Protein AF-A0A920LHQ5-F1 (afdb_monomer_lite)

Structure (mmCIF, N/CA/C/O backbone):
data_AF-A0A920LHQ5-F1
#
_entry.id   AF-A0A920LHQ5-F1
#
loop_
_atom_site.group_PDB
_atom_site.id
_atom_site.type_symbol
_atom_site.label_atom_id
_atom_site.label_alt_id
_atom_site.label_comp_id
_atom_site.label_asym_id
_atom_site.label_entity_id
_atom_site.label_seq_id
_atom_site.pdbx_PDB_ins_code
_atom_site.Cartn_x
_atom_site.Cartn_y
_atom_site.Cartn_z
_atom_site.occupancy
_atom_site.B_iso_or_equiv
_atom_site.auth_seq_id
_atom_site.auth_comp_id
_atom_site.auth_asym_id
_atom_site.auth_atom_id
_atom_site.pdbx_PDB_model_num
ATOM 1 N N . MET A 1 1 ? -12.518 52.171 -4.285 1.00 61.50 1 MET A N 1
ATOM 2 C CA . MET A 1 1 ? -12.723 50.857 -3.621 1.00 61.50 1 MET A CA 1
ATOM 3 C C . MET A 1 1 ? -12.940 49.693 -4.593 1.00 61.50 1 MET A C 1
ATOM 5 O O . MET A 1 1 ? -12.285 48.679 -4.401 1.00 61.50 1 MET A O 1
ATOM 9 N N . LYS A 1 2 ? -13.756 49.809 -5.659 1.00 69.88 2 LYS A N 1
ATOM 10 C CA . LYS A 1 2 ? -13.996 48.713 -6.635 1.00 69.88 2 LYS A CA 1
ATOM 11 C C . LYS A 1 2 ? -12.721 48.069 -7.218 1.00 69.88 2 LYS A C 1
ATOM 13 O O . LYS A 1 2 ? -12.616 46.850 -7.252 1.00 69.88 2 LYS A O 1
ATOM 18 N N . ASN A 1 3 ? -11.714 48.870 -7.577 1.00 74.88 3 ASN A N 1
ATOM 19 C CA . ASN A 1 3 ? -10.454 48.350 -8.134 1.00 74.88 3 ASN A CA 1
ATOM 20 C C . ASN A 1 3 ? -9.597 47.576 -7.120 1.00 74.88 3 ASN A C 1
ATOM 22 O O . ASN A 1 3 ? -8.802 46.733 -7.520 1.00 74.88 3 ASN A O 1
ATOM 26 N N . PHE A 1 4 ? -9.745 47.853 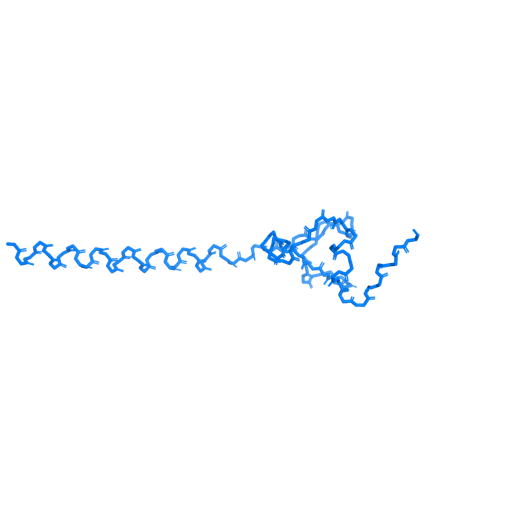-5.823 1.00 80.12 4 PHE A N 1
ATOM 27 C CA . PHE A 1 4 ? -9.027 47.128 -4.776 1.00 80.12 4 PHE A CA 1
ATOM 28 C C . PHE A 1 4 ? -9.656 45.750 -4.542 1.00 80.12 4 PHE A C 1
ATOM 30 O O . PHE A 1 4 ? -8.948 44.750 -4.519 1.00 80.12 4 PHE A O 1
ATOM 37 N N . LEU A 1 5 ? -10.992 45.693 -4.482 1.00 81.94 5 LEU A N 1
ATOM 38 C CA . LEU A 1 5 ? -11.747 44.442 -4.361 1.00 81.94 5 LEU A CA 1
ATOM 39 C C . LEU A 1 5 ? -11.482 43.489 -5.535 1.00 81.94 5 LEU A C 1
ATOM 41 O O . LEU A 1 5 ? -11.227 42.313 -5.303 1.00 81.94 5 LEU A O 1
ATOM 45 N N . ASN A 1 6 ? -11.441 43.991 -6.775 1.00 81.44 6 ASN A N 1
ATOM 46 C CA . ASN A 1 6 ? -11.130 43.153 -7.940 1.00 81.44 6 ASN A CA 1
ATOM 47 C C . ASN A 1 6 ? -9.704 42.582 -7.904 1.00 81.44 6 ASN A C 1
ATOM 49 O O . ASN A 1 6 ? -9.499 41.422 -8.255 1.00 81.44 6 ASN A O 1
ATOM 53 N N . LYS A 1 7 ? -8.717 43.367 -7.451 1.00 84.69 7 LYS A N 1
ATOM 54 C CA . LYS A 1 7 ? -7.336 42.881 -7.294 1.00 84.69 7 LYS A CA 1
ATOM 55 C C . LYS A 1 7 ? -7.221 41.839 -6.185 1.00 84.69 7 LYS A C 1
ATOM 57 O O . LYS A 1 7 ? -6.510 40.856 -6.358 1.00 84.69 7 LYS A O 1
ATOM 62 N N . LEU A 1 8 ? -7.940 42.034 -5.079 1.00 85.25 8 LEU A N 1
ATOM 63 C CA . LEU A 1 8 ? -7.980 41.074 -3.979 1.00 85.25 8 LEU A CA 1
ATOM 64 C C . LEU A 1 8 ? -8.605 39.745 -4.425 1.00 85.25 8 LEU A C 1
ATOM 66 O O . LEU A 1 8 ? -8.063 38.687 -4.131 1.00 85.25 8 LEU A O 1
ATOM 70 N N . PHE A 1 9 ? -9.697 39.797 -5.190 1.00 84.88 9 PHE A N 1
ATOM 71 C CA . PHE A 1 9 ? -10.353 38.599 -5.712 1.00 84.88 9 PHE A CA 1
ATOM 72 C C . PHE A 1 9 ? -9.442 37.822 -6.672 1.00 84.88 9 PHE A C 1
ATOM 74 O O . PHE A 1 9 ? -9.317 36.605 -6.563 1.00 84.88 9 PHE A O 1
ATOM 81 N N . LEU A 1 10 ? -8.737 38.532 -7.559 1.00 85.00 10 LEU A N 1
ATOM 82 C CA . LEU A 1 10 ? -7.758 37.925 -8.460 1.00 85.00 10 LEU A CA 1
ATOM 83 C C . LEU A 1 10 ? -6.595 37.279 -7.691 1.00 85.00 10 LEU A C 1
ATOM 85 O O . LEU A 1 10 ? -6.162 36.186 -8.043 1.00 85.00 10 LEU A O 1
ATOM 89 N N . PHE A 1 11 ? -6.122 37.924 -6.621 1.00 84.31 11 PHE A N 1
ATOM 90 C CA . PHE A 1 11 ? -5.068 37.381 -5.764 1.00 84.31 11 PHE A CA 1
ATOM 91 C C . PHE A 1 11 ? -5.505 36.095 -5.049 1.00 84.31 11 PHE A C 1
ATOM 93 O O . PHE A 1 11 ? -4.738 35.139 -5.007 1.00 84.31 11 PHE A O 1
ATOM 100 N N . ILE A 1 12 ? -6.744 36.049 -4.545 1.00 84.19 12 ILE A N 1
ATOM 101 C CA . ILE A 1 12 ? -7.310 34.855 -3.898 1.00 84.19 12 ILE A CA 1
ATOM 102 C C . ILE A 1 12 ? -7.448 33.701 -4.897 1.00 84.19 12 ILE A C 1
ATOM 104 O O . ILE A 1 12 ? -7.097 32.571 -4.578 1.00 84.19 12 ILE A O 1
ATOM 108 N N . ILE A 1 13 ? -7.929 33.967 -6.115 1.00 80.88 13 ILE A N 1
ATOM 109 C CA . ILE A 1 13 ? -8.029 32.929 -7.153 1.00 80.88 13 ILE A CA 1
ATOM 110 C C . ILE A 1 13 ? -6.636 32.411 -7.525 1.00 80.88 13 ILE A C 1
ATOM 112 O O . ILE A 1 13 ? -6.442 31.210 -7.699 1.00 80.88 13 ILE A O 1
ATOM 116 N N . LEU A 1 14 ? -5.648 33.297 -7.646 1.00 81.62 14 LEU A N 1
ATOM 117 C CA . LEU A 1 14 ? -4.297 32.891 -8.015 1.00 81.62 14 LEU A CA 1
ATOM 118 C C . LEU A 1 14 ? -3.634 32.051 -6.913 1.00 81.62 14 LEU A C 1
ATOM 120 O O . LEU A 1 14 ? -2.986 31.051 -7.215 1.00 81.62 14 LEU A O 1
ATOM 124 N N . SER A 1 15 ? -3.827 32.412 -5.641 1.00 75.31 15 SER A N 1
ATOM 125 C CA . SER A 1 15 ? -3.231 31.685 -4.519 1.00 75.31 15 SER A CA 1
ATOM 126 C C . SER A 1 15 ? -3.822 30.287 -4.337 1.00 75.31 15 SER A C 1
ATOM 128 O O . SER A 1 15 ? -3.068 29.343 -4.107 1.00 75.31 15 SER A O 1
ATOM 130 N N . THR A 1 16 ? -5.134 30.114 -4.514 1.00 75.94 16 THR A N 1
ATOM 131 C CA . THR A 1 16 ? -5.773 28.792 -4.396 1.00 75.94 16 THR A CA 1
ATOM 132 C C . THR A 1 16 ? -5.333 27.831 -5.499 1.00 75.94 16 THR A C 1
ATOM 134 O O . THR A 1 16 ? -5.100 26.655 -5.221 1.00 75.94 16 THR A O 1
ATOM 137 N N . ASN A 1 17 ? -5.139 28.322 -6.727 1.00 70.31 17 ASN A N 1
ATOM 138 C CA . ASN A 1 17 ? -4.628 27.509 -7.835 1.00 70.31 17 ASN A CA 1
ATOM 139 C C . ASN A 1 17 ? -3.176 27.059 -7.605 1.00 70.31 17 ASN A C 1
ATOM 141 O O . ASN A 1 17 ? -2.837 25.912 -7.887 1.00 70.31 17 ASN A O 1
ATOM 145 N N . ILE A 1 18 ? -2.325 27.925 -7.043 1.00 70.88 18 ILE A N 1
ATOM 146 C CA . ILE A 1 18 ? -0.936 27.570 -6.707 1.00 70.88 18 ILE A CA 1
ATOM 147 C C . ILE A 1 18 ? -0.899 26.505 -5.604 1.00 70.88 18 ILE A C 1
ATOM 149 O O . ILE A 1 18 ? -0.134 25.547 -5.701 1.00 70.88 18 ILE A O 1
ATOM 153 N N . SER A 1 19 ? -1.744 26.628 -4.576 1.00 62.53 19 SER A N 1
ATOM 154 C CA . SER A 1 19 ? -1.845 25.612 -3.522 1.00 62.53 19 SER A CA 1
ATOM 155 C C . SER A 1 19 ? -2.291 24.250 -4.063 1.00 62.53 19 SER A C 1
ATOM 157 O O . SER A 1 19 ? -1.734 23.234 -3.655 1.00 62.53 19 SER A O 1
ATOM 159 N N . PHE A 1 20 ? -3.237 24.228 -5.007 1.00 62.38 20 PHE A N 1
ATOM 160 C CA . PHE A 1 20 ? -3.721 23.000 -5.646 1.00 62.38 20 PHE A CA 1
ATOM 161 C C . PHE A 1 20 ? -2.666 22.330 -6.544 1.00 62.38 20 PHE A C 1
ATOM 163 O O . PHE A 1 20 ? -2.520 21.105 -6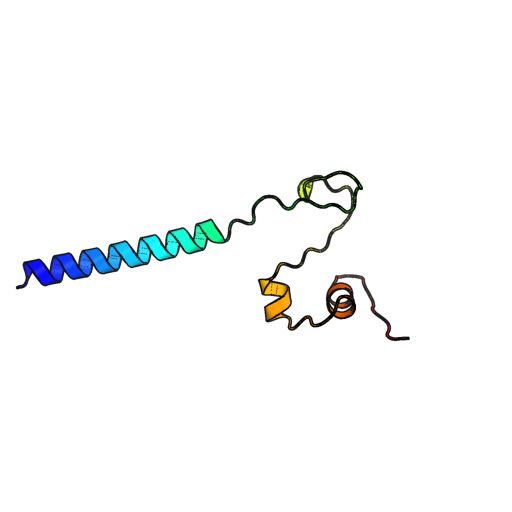.554 1.00 62.38 20 PHE A O 1
ATOM 170 N N . LEU A 1 21 ? -1.884 23.123 -7.281 1.00 60.50 21 LEU A N 1
ATOM 171 C CA . LEU A 1 21 ? -0.769 22.593 -8.067 1.00 60.50 21 LEU A CA 1
ATOM 172 C C . LEU A 1 21 ? 0.308 21.999 -7.153 1.00 60.50 21 LEU A C 1
ATOM 174 O O . LEU A 1 21 ? 0.735 20.870 -7.376 1.00 60.50 21 LEU A O 1
ATOM 178 N N . ASN A 1 22 ? 0.677 22.693 -6.073 1.00 60.41 22 ASN A N 1
ATOM 179 C CA . ASN A 1 22 ? 1.660 22.179 -5.117 1.00 60.41 22 ASN A CA 1
ATOM 180 C C . ASN A 1 22 ? 1.213 20.879 -4.437 1.00 60.41 22 ASN A C 1
ATOM 182 O O . ASN A 1 22 ? 2.049 20.004 -4.239 1.00 60.41 22 ASN A O 1
ATOM 186 N N . SER A 1 23 ? -0.074 20.710 -4.109 1.00 59.97 23 SER A N 1
ATOM 187 C CA . SER A 1 23 ? -0.562 19.434 -3.561 1.00 59.97 23 SER A CA 1
ATOM 188 C C . SER A 1 23 ? -0.518 18.298 -4.583 1.00 59.97 23 SER A C 1
ATOM 190 O O . SER A 1 23 ? -0.295 17.152 -4.211 1.00 59.97 23 SER A O 1
ATOM 192 N N . THR A 1 24 ? -0.706 18.609 -5.867 1.00 57.22 24 THR A N 1
ATOM 193 C CA . THR A 1 24 ? -0.670 17.613 -6.947 1.00 57.22 24 THR A CA 1
ATOM 194 C C . THR A 1 24 ? 0.761 17.140 -7.216 1.00 57.22 24 THR A C 1
ATOM 196 O O . THR A 1 24 ? 0.994 15.942 -7.308 1.00 57.22 24 THR A O 1
ATOM 199 N N . PHE A 1 25 ? 1.735 18.057 -7.251 1.00 57.19 25 PHE A N 1
ATOM 200 C CA . PHE A 1 25 ? 3.155 17.716 -7.418 1.00 57.19 25 PHE A CA 1
ATOM 201 C C . PHE A 1 25 ? 3.795 17.111 -6.160 1.00 57.19 25 PHE A C 1
ATOM 203 O O . PHE A 1 25 ? 4.738 16.336 -6.267 1.00 57.19 25 PHE A O 1
ATOM 210 N N . ALA A 1 26 ? 3.295 17.424 -4.961 1.00 56.31 26 ALA A N 1
ATOM 211 C CA . ALA A 1 26 ? 3.778 16.800 -3.726 1.00 56.31 26 ALA A CA 1
ATOM 212 C C . ALA A 1 26 ? 3.373 15.320 -3.589 1.00 56.31 26 ALA A C 1
ATOM 214 O O . ALA A 1 26 ? 3.995 14.603 -2.809 1.00 56.31 26 ALA A O 1
ATOM 215 N N . ASN A 1 27 ? 2.360 14.875 -4.342 1.00 54.59 27 ASN A N 1
ATOM 216 C CA . ASN A 1 27 ? 1.877 13.493 -4.361 1.00 54.59 27 ASN A CA 1
ATOM 217 C C . ASN A 1 27 ? 2.496 12.633 -5.474 1.00 54.59 27 ASN A C 1
ATOM 219 O O . ASN A 1 27 ? 2.153 11.456 -5.581 1.00 54.59 27 ASN A O 1
ATOM 223 N N . GLU A 1 28 ? 3.410 13.168 -6.291 1.00 59.81 28 GLU A N 1
ATOM 224 C CA . GLU A 1 28 ? 4.273 12.310 -7.104 1.00 59.81 28 GLU A CA 1
ATOM 225 C C . GLU A 1 28 ? 5.215 11.561 -6.159 1.00 59.81 28 GLU A C 1
ATOM 227 O O . GLU A 1 28 ? 6.160 12.123 -5.596 1.00 59.81 28 GLU A O 1
ATOM 232 N N . VAL A 1 29 ? 4.918 10.280 -5.942 1.00 63.19 29 VAL A N 1
ATOM 233 C CA . VAL A 1 29 ? 5.794 9.378 -5.203 1.00 63.19 29 VAL A CA 1
ATOM 234 C C . VAL A 1 29 ? 7.123 9.335 -5.954 1.00 63.19 29 VAL A C 1
ATOM 236 O O . VAL A 1 29 ? 7.206 8.822 -7.068 1.00 63.19 29 VAL A O 1
ATOM 239 N N . LYS A 1 30 ? 8.162 9.934 -5.360 1.00 67.62 30 LYS A N 1
ATOM 240 C CA . LYS A 1 30 ? 9.545 9.745 -5.811 1.00 67.62 30 LYS A CA 1
ATOM 241 C C . LYS A 1 30 ? 9.824 8.243 -5.869 1.00 67.62 30 LYS A C 1
ATOM 243 O O . LYS A 1 30 ? 9.449 7.547 -4.931 1.00 67.62 30 LYS A O 1
ATOM 248 N N . GLU A 1 31 ? 10.498 7.814 -6.935 1.00 81.00 31 GLU A N 1
ATOM 249 C CA . GLU A 1 31 ? 11.009 6.453 -7.174 1.00 81.00 31 GLU A CA 1
ATOM 250 C C . GLU A 1 31 ? 11.211 5.645 -5.879 1.00 81.00 31 GLU A C 1
ATOM 252 O O . GLU A 1 31 ? 11.950 6.061 -4.974 1.00 81.00 31 GLU A O 1
ATOM 257 N N . ILE A 1 32 ? 10.537 4.497 -5.775 1.00 85.38 32 ILE A N 1
ATOM 258 C CA . ILE A 1 32 ? 10.532 3.687 -4.559 1.00 85.38 32 ILE A CA 1
ATOM 259 C C . ILE A 1 32 ? 11.720 2.727 -4.581 1.00 85.38 32 ILE A C 1
ATOM 261 O O . ILE A 1 32 ? 11.727 1.693 -5.245 1.00 85.38 32 ILE A O 1
ATOM 265 N N . ILE A 1 33 ? 12.728 3.029 -3.764 1.00 86.94 33 ILE A N 1
ATOM 266 C CA . ILE A 1 33 ? 13.907 2.170 -3.620 1.00 86.94 33 ILE A CA 1
ATOM 267 C C . ILE A 1 33 ? 13.624 1.007 -2.659 1.00 86.94 33 ILE A C 1
ATOM 269 O O . ILE A 1 33 ? 13.489 1.181 -1.444 1.00 86.94 33 ILE A O 1
ATOM 273 N N . VAL A 1 34 ? 13.601 -0.209 -3.199 1.00 87.56 34 VAL A N 1
ATOM 274 C CA . VAL A 1 34 ? 13.417 -1.464 -2.468 1.00 87.56 34 VAL A CA 1
ATOM 275 C C . VAL A 1 34 ? 14.770 -2.013 -2.009 1.00 87.56 34 VAL A C 1
ATOM 277 O O . VAL A 1 34 ? 15.647 -2.311 -2.815 1.00 87.56 34 VAL A O 1
ATOM 280 N N . LYS A 1 35 ? 14.929 -2.228 -0.696 1.00 83.44 35 LYS A N 1
ATOM 281 C CA . LYS A 1 35 ? 16.164 -2.777 -0.087 1.00 83.44 35 LYS A CA 1
ATOM 282 C C . LYS A 1 35 ? 16.169 -4.300 0.088 1.00 83.44 35 LYS A C 1
ATOM 284 O O . LYS A 1 35 ? 17.138 -4.876 0.581 1.00 83.44 35 LYS A O 1
ATOM 289 N N . GLY A 1 36 ? 15.087 -4.974 -0.305 1.00 78.44 36 GLY A N 1
ATOM 290 C CA . GLY A 1 36 ? 14.916 -6.424 -0.146 1.00 78.44 36 GLY A CA 1
ATOM 291 C C . GLY A 1 36 ? 15.884 -7.273 -0.981 1.00 78.44 36 GLY A C 1
ATOM 292 O O . GLY A 1 36 ? 16.140 -8.423 -0.631 1.00 78.44 36 GLY A O 1
ATOM 293 N N . ALA A 1 37 ? 16.472 -6.707 -2.040 1.00 76.62 37 ALA A N 1
ATOM 294 C CA . ALA A 1 37 ? 17.384 -7.407 -2.946 1.00 76.62 37 ALA A CA 1
ATOM 295 C C . ALA A 1 37 ? 18.857 -7.407 -2.485 1.00 76.62 37 ALA A C 1
ATOM 297 O O . ALA A 1 37 ? 19.716 -7.900 -3.211 1.00 76.62 37 ALA A O 1
ATOM 298 N N . ARG A 1 38 ? 19.177 -6.858 -1.296 1.00 82.44 38 ARG A N 1
ATOM 299 C CA .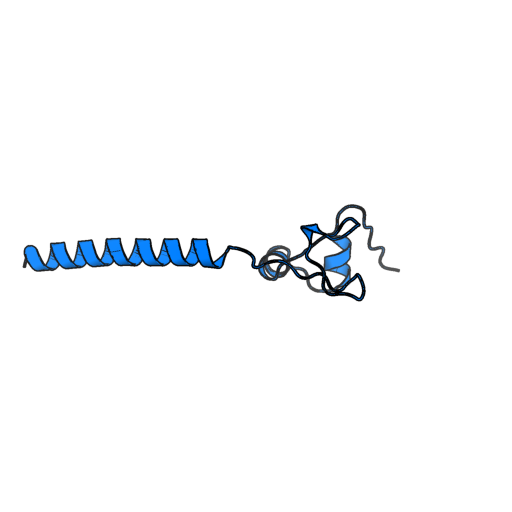 ARG A 1 38 ? 20.557 -6.562 -0.818 1.00 82.44 38 ARG A CA 1
ATOM 300 C C . ARG A 1 38 ? 21.326 -5.536 -1.660 1.00 82.44 38 ARG A C 1
ATOM 302 O O . ARG A 1 38 ? 22.461 -5.204 -1.332 1.00 82.44 38 ARG A O 1
ATOM 309 N N . ILE A 1 39 ? 20.696 -5.040 -2.709 1.00 86.31 39 ILE A N 1
ATOM 310 C CA . ILE A 1 39 ? 21.094 -3.904 -3.523 1.00 86.31 39 ILE A CA 1
ATOM 311 C C . ILE A 1 39 ? 19.900 -2.953 -3.557 1.00 86.31 39 ILE A C 1
ATOM 313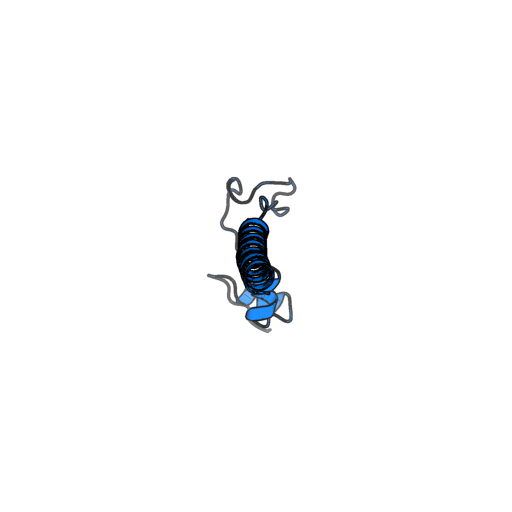 O O . ILE A 1 39 ? 18.754 -3.404 -3.504 1.00 86.31 39 ILE A O 1
ATOM 317 N N . ASP A 1 40 ? 20.170 -1.654 -3.609 1.00 88.75 40 ASP A N 1
ATOM 318 C CA . ASP A 1 40 ? 19.124 -0.661 -3.826 1.00 88.75 40 ASP A CA 1
ATOM 319 C C . ASP A 1 40 ? 18.593 -0.846 -5.254 1.00 88.75 40 ASP A C 1
ATOM 321 O O . ASP A 1 40 ? 19.361 -0.883 -6.217 1.00 88.75 40 ASP A O 1
ATOM 325 N N . THR A 1 41 ? 17.290 -1.069 -5.400 1.00 90.12 41 THR A N 1
ATOM 326 C CA . THR A 1 41 ? 16.650 -1.339 -6.696 1.00 90.12 41 THR A CA 1
ATOM 327 C C . THR A 1 41 ? 15.300 -0.644 -6.737 1.00 90.12 41 THR A C 1
ATOM 329 O O . THR A 1 41 ? 14.571 -0.694 -5.749 1.00 90.12 41 THR A O 1
ATOM 332 N N . SER A 1 42 ? 14.968 -0.000 -7.855 1.00 89.94 42 SER A N 1
ATOM 333 C CA . SER A 1 42 ? 13.619 0.537 -8.070 1.00 89.94 42 SER A CA 1
ATOM 334 C C . SER A 1 42 ? 12.586 -0.593 -8.062 1.00 89.94 42 SER A C 1
ATOM 336 O O . SER A 1 42 ? 12.852 -1.706 -8.521 1.00 89.94 42 SER A O 1
ATOM 338 N N . GLU A 1 43 ? 11.405 -0.285 -7.544 1.00 88.25 43 GLU A N 1
ATOM 339 C CA . GLU A 1 43 ? 10.200 -1.102 -7.584 1.00 88.25 43 GLU A CA 1
ATOM 340 C C . GLU A 1 43 ? 9.930 -1.718 -8.965 1.00 88.25 43 GLU A C 1
ATOM 342 O O . GLU A 1 43 ? 9.618 -2.907 -9.043 1.00 88.25 43 GLU A O 1
ATOM 347 N N . ASP A 1 44 ? 10.160 -0.966 -10.046 1.00 88.25 44 ASP A N 1
ATOM 348 C CA . ASP A 1 44 ? 9.918 -1.402 -11.428 1.00 88.25 44 ASP A CA 1
ATOM 349 C C . ASP A 1 44 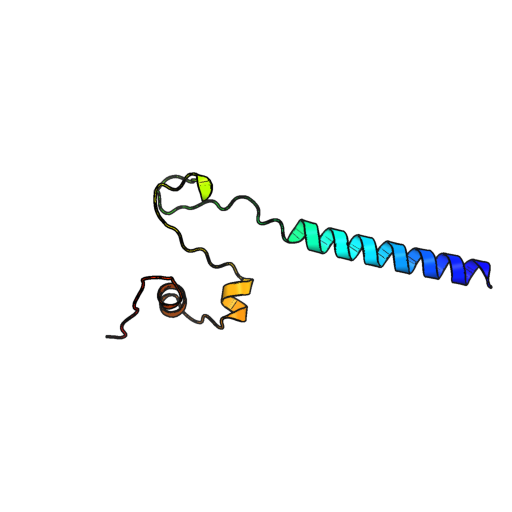? 10.898 -2.493 -11.887 1.00 88.25 44 ASP A C 1
ATOM 351 O O . ASP A 1 44 ? 10.603 -3.282 -12.785 1.00 88.25 44 ASP A O 1
ATOM 355 N N . ASN A 1 45 ? 12.075 -2.553 -11.260 1.00 88.81 45 ASN A N 1
ATOM 356 C CA . ASN A 1 45 ? 13.139 -3.503 -11.578 1.00 88.81 45 ASN A CA 1
ATOM 357 C C . ASN A 1 45 ? 13.214 -4.667 -10.579 1.00 88.81 45 ASN A C 1
ATOM 359 O O . ASN A 1 45 ? 14.144 -5.479 -10.633 1.00 88.81 45 ASN A O 1
ATOM 363 N N . PHE A 1 46 ? 12.263 -4.770 -9.647 1.00 88.62 46 PHE A N 1
ATOM 364 C CA . PHE A 1 46 ? 12.259 -5.842 -8.664 1.00 88.62 46 PHE A CA 1
ATOM 365 C C . PHE A 1 46 ? 11.724 -7.142 -9.287 1.00 88.62 46 PHE A C 1
ATOM 367 O O . PHE A 1 46 ? 10.579 -7.229 -9.718 1.00 88.62 46 PHE A O 1
ATOM 374 N N . GLY A 1 47 ? 12.547 -8.195 -9.323 1.00 88.38 47 GLY A N 1
ATOM 375 C CA . GLY A 1 47 ? 12.223 -9.476 -9.978 1.00 88.38 47 GLY A CA 1
ATOM 376 C C . GLY A 1 47 ? 11.186 -10.351 -9.257 1.00 88.38 47 GLY A C 1
ATOM 377 O O . GLY A 1 47 ? 11.216 -11.574 -9.383 1.00 88.38 47 GLY A O 1
ATOM 378 N N . SER A 1 48 ? 10.325 -9.776 -8.421 1.00 87.19 48 SER A N 1
ATOM 379 C CA . SER A 1 48 ? 9.320 -10.482 -7.620 1.00 87.19 48 SER A CA 1
ATOM 380 C C . SER A 1 48 ? 8.161 -9.550 -7.270 1.00 87.19 48 SER A C 1
ATOM 382 O O . SER A 1 48 ? 8.284 -8.334 -7.354 1.00 87.19 48 SER A O 1
ATOM 384 N N . SER A 1 49 ? 7.030 -10.109 -6.843 1.00 89.19 49 SER A N 1
ATOM 385 C CA . SER A 1 49 ? 5.908 -9.296 -6.369 1.00 89.19 49 SER A CA 1
ATOM 386 C C . SER A 1 49 ? 6.261 -8.581 -5.065 1.00 89.19 49 SER A C 1
ATOM 388 O O . SER A 1 49 ? 6.765 -9.199 -4.126 1.00 89.19 49 SER A O 1
ATOM 390 N N . ILE A 1 50 ? 5.940 -7.292 -4.998 1.00 90.25 50 ILE A N 1
ATOM 391 C CA . ILE A 1 50 ? 6.100 -6.446 -3.814 1.00 90.25 50 ILE A CA 1
ATOM 392 C C . ILE A 1 50 ? 4.762 -5.818 -3.444 1.00 90.25 50 ILE A C 1
ATOM 394 O O . ILE A 1 50 ? 3.953 -5.482 -4.306 1.00 90.25 50 ILE A O 1
ATOM 398 N N . PHE A 1 51 ? 4.535 -5.675 -2.143 1.00 91.69 51 PHE A N 1
ATOM 399 C CA . PHE A 1 51 ? 3.414 -4.931 -1.590 1.00 91.69 51 PHE A CA 1
ATOM 400 C C . PHE A 1 51 ? 3.983 -3.777 -0.773 1.00 91.69 51 P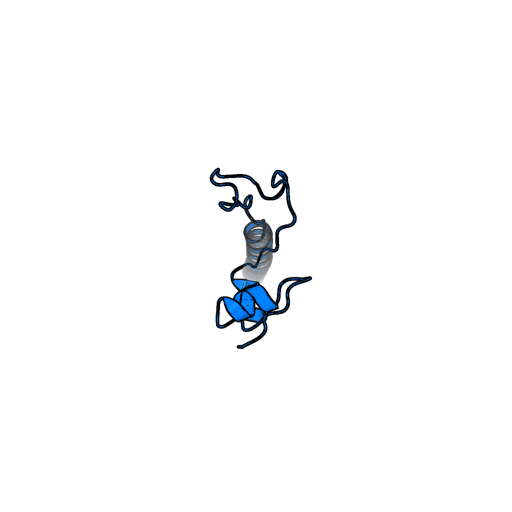HE A C 1
ATOM 402 O O . PHE A 1 51 ? 4.788 -3.997 0.134 1.00 91.69 51 PHE A O 1
ATOM 409 N N . ILE A 1 52 ? 3.612 -2.555 -1.142 1.00 90.69 52 ILE A N 1
ATOM 410 C CA . ILE A 1 52 ? 4.126 -1.323 -0.549 1.00 90.69 52 ILE A CA 1
ATOM 411 C C . ILE A 1 52 ? 2.974 -0.654 0.193 1.00 90.69 52 ILE A C 1
ATOM 413 O O . ILE A 1 52 ? 1.858 -0.609 -0.317 1.00 90.69 52 ILE A O 1
ATOM 417 N N . LEU A 1 53 ? 3.263 -0.168 1.398 1.00 91.00 53 LEU A N 1
ATOM 418 C CA . LEU A 1 53 ? 2.360 0.658 2.187 1.00 91.00 53 LEU A CA 1
ATOM 419 C C . LEU A 1 53 ? 3.045 1.986 2.463 1.00 91.00 53 LEU A C 1
ATOM 421 O O . LEU A 1 53 ? 4.133 2.007 3.050 1.00 91.00 53 LEU A O 1
ATOM 425 N N . ASP A 1 54 ? 2.406 3.080 2.069 1.00 90.19 54 ASP A N 1
ATOM 426 C CA . ASP A 1 54 ? 2.868 4.408 2.450 1.00 90.19 54 ASP A CA 1
ATOM 427 C C . ASP A 1 54 ? 2.387 4.807 3.864 1.00 90.19 54 ASP A C 1
ATOM 429 O O . ASP A 1 54 ? 1.636 4.098 4.546 1.00 90.19 54 ASP A O 1
ATOM 433 N N . SER A 1 55 ? 2.868 5.952 4.352 1.00 89.75 55 SER A N 1
ATOM 434 C CA . SER A 1 55 ? 2.536 6.438 5.695 1.00 89.75 55 SER A CA 1
ATOM 435 C C . SER A 1 55 ? 1.067 6.849 5.847 1.00 89.75 55 SER A C 1
ATOM 437 O O . SER A 1 55 ? 0.511 6.741 6.945 1.00 89.75 55 SER A O 1
ATOM 439 N N . GLU A 1 56 ? 0.423 7.302 4.773 1.00 91.00 56 GLU A N 1
ATOM 440 C CA . GLU A 1 56 ? -0.988 7.657 4.769 1.00 91.00 56 GLU A CA 1
ATOM 441 C C . GLU A 1 56 ? -1.862 6.402 4.786 1.00 91.00 56 GLU A C 1
ATOM 443 O O . GLU A 1 56 ? -2.799 6.330 5.580 1.00 91.00 56 GLU A O 1
ATOM 448 N N . GLU A 1 57 ? -1.514 5.375 4.019 1.00 91.81 57 GLU A N 1
ATOM 449 C CA . GLU A 1 57 ? -2.173 4.077 4.024 1.00 91.81 57 GLU A CA 1
ATOM 450 C C . GLU A 1 57 ? -2.063 3.391 5.383 1.00 91.81 57 GLU A C 1
ATOM 452 O O . GLU A 1 57 ? -3.072 2.908 5.899 1.00 91.81 57 GLU A O 1
ATOM 457 N N . ILE A 1 58 ? -0.882 3.400 6.012 1.00 94.31 58 ILE A N 1
ATOM 458 C CA . ILE A 1 58 ? -0.691 2.887 7.380 1.00 94.31 58 ILE A CA 1
ATOM 459 C C . ILE A 1 58 ? -1.652 3.590 8.348 1.00 94.31 58 ILE A C 1
ATOM 461 O O . ILE A 1 58 ? -2.322 2.937 9.155 1.00 94.31 58 ILE A O 1
ATOM 465 N N . ARG A 1 59 ? -1.761 4.920 8.242 1.00 94.44 59 ARG A N 1
ATOM 466 C CA . ARG A 1 59 ? -2.621 5.742 9.102 1.00 94.44 59 ARG A CA 1
ATOM 467 C C . ARG A 1 59 ? -4.109 5.493 8.845 1.00 94.44 59 ARG A C 1
ATOM 469 O O . ARG A 1 59 ? -4.855 5.283 9.797 1.00 94.44 59 ARG A O 1
ATOM 476 N N . LEU A 1 60 ? -4.545 5.525 7.586 1.00 94.50 60 LEU A N 1
ATOM 477 C CA . LEU A 1 60 ? -5.950 5.391 7.188 1.00 94.50 60 LEU A CA 1
ATOM 478 C C . LEU A 1 60 ? -6.488 3.981 7.434 1.00 94.50 60 LEU A C 1
ATOM 480 O O . LEU A 1 60 ? -7.645 3.827 7.818 1.00 94.50 60 LEU A O 1
ATOM 484 N N . ARG A 1 61 ? -5.647 2.957 7.256 1.00 92.75 61 ARG A N 1
ATOM 485 C CA . ARG A 1 61 ? -6.006 1.557 7.519 1.00 92.75 61 ARG A CA 1
ATOM 486 C C . ARG A 1 61 ? -5.907 1.191 9.003 1.00 92.75 61 ARG A C 1
ATOM 488 O O . ARG A 1 61 ? -6.299 0.091 9.376 1.00 92.75 61 ARG A O 1
ATOM 495 N N . GLY A 1 62 ? -5.401 2.092 9.850 1.00 94.69 62 GLY A N 1
ATOM 496 C CA . GLY A 1 62 ? -5.257 1.852 11.283 1.00 94.69 62 GLY A CA 1
ATOM 497 C C . GLY A 1 62 ? -4.285 0.714 11.597 1.00 94.69 62 GLY A C 1
ATOM 498 O O . GLY A 1 62 ? -4.536 -0.057 12.518 1.00 94.69 62 GLY A O 1
ATOM 499 N N . ILE A 1 63 ? -3.200 0.591 10.829 1.00 95.38 63 ILE A N 1
ATOM 500 C CA . ILE A 1 63 ? -2.160 -0.423 11.037 1.00 95.38 63 ILE A CA 1
ATOM 501 C C . ILE A 1 63 ? -1.367 -0.058 12.295 1.00 95.38 63 ILE A C 1
ATOM 503 O O . ILE A 1 63 ? -0.803 1.032 12.388 1.00 95.38 63 ILE A O 1
ATOM 507 N N . ARG A 1 64 ? -1.330 -0.959 13.284 1.00 94.12 64 ARG A N 1
ATOM 508 C CA . ARG A 1 64 ? -0.732 -0.686 14.608 1.00 94.12 64 ARG A CA 1
ATOM 509 C C . ARG A 1 64 ? 0.545 -1.469 14.859 1.00 94.12 64 ARG A C 1
ATOM 511 O O . ARG A 1 64 ? 1.280 -1.158 15.794 1.00 94.12 64 ARG A O 1
ATOM 518 N N . SER A 1 65 ? 0.802 -2.486 14.050 1.00 93.94 65 SER A N 1
ATOM 519 C CA . SER A 1 65 ? 1.926 -3.392 14.209 1.00 93.94 65 SER A CA 1
ATOM 520 C C . SER A 1 65 ? 2.418 -3.914 12.860 1.00 93.94 65 SER A C 1
ATOM 522 O O . SER A 1 65 ? 1.731 -3.832 11.841 1.00 93.94 65 SER A O 1
ATOM 524 N N . ALA A 1 66 ? 3.619 -4.495 12.855 1.00 90.69 66 ALA A N 1
ATOM 525 C CA . ALA A 1 66 ? 4.155 -5.144 11.662 1.00 90.69 66 ALA A CA 1
ATOM 526 C C . ALA A 1 66 ? 3.297 -6.341 11.218 1.00 90.69 66 ALA A C 1
ATOM 528 O O . ALA A 1 66 ? 3.187 -6.594 10.021 1.00 90.69 66 ALA A O 1
ATOM 529 N N . ILE A 1 67 ? 2.665 -7.059 12.157 1.00 91.69 67 ILE A N 1
ATOM 530 C CA . ILE A 1 67 ? 1.798 -8.188 11.808 1.00 91.69 67 ILE A CA 1
ATOM 531 C C . ILE A 1 67 ? 0.516 -7.714 11.116 1.00 91.69 67 ILE A C 1
ATOM 533 O O . ILE A 1 67 ? 0.101 -8.350 10.154 1.00 91.69 67 ILE A O 1
ATOM 537 N N . ASP A 1 68 ? -0.038 -6.563 11.516 1.00 92.00 68 ASP A N 1
ATOM 538 C CA . ASP A 1 68 ? -1.181 -5.932 10.837 1.00 92.00 68 ASP A CA 1
ATOM 539 C C . ASP A 1 68 ? -0.818 -5.510 9.406 1.00 92.00 68 ASP A C 1
ATOM 541 O O . ASP A 1 68 ? -1.589 -5.686 8.465 1.00 92.00 68 ASP A O 1
ATOM 545 N N . ALA A 1 69 ? 0.391 -4.970 9.223 1.00 92.38 69 ALA A N 1
ATOM 546 C CA . ALA A 1 69 ? 0.890 -4.594 7.903 1.00 92.38 69 ALA A CA 1
ATOM 547 C C . ALA A 1 69 ? 0.999 -5.817 6.983 1.00 92.38 69 ALA A C 1
ATOM 549 O O . ALA A 1 69 ? 0.471 -5.823 5.870 1.00 92.38 69 ALA A O 1
ATOM 550 N N . ILE A 1 70 ? 1.626 -6.884 7.480 1.00 91.75 70 ILE A N 1
ATOM 551 C CA . ILE A 1 70 ? 1.809 -8.140 6.749 1.00 91.75 70 ILE A CA 1
ATOM 552 C C . ILE A 1 70 ? 0.457 -8.802 6.446 1.00 91.75 70 ILE A C 1
ATOM 554 O O . ILE A 1 70 ? 0.243 -9.273 5.334 1.00 91.75 70 ILE A O 1
ATOM 558 N N . SER A 1 71 ? -0.475 -8.809 7.399 1.00 90.81 71 SER A N 1
ATOM 559 C CA . SER A 1 71 ? -1.800 -9.416 7.233 1.00 90.81 71 SER A CA 1
ATOM 560 C C . SER A 1 71 ? -2.694 -8.665 6.247 1.00 90.81 71 SER A C 1
ATOM 562 O O . SER A 1 71 ? -3.567 -9.274 5.633 1.00 90.81 71 SER A O 1
ATOM 564 N N . SER A 1 72 ? -2.450 -7.368 6.041 1.00 91.31 72 SER A N 1
ATOM 565 C CA . SER A 1 72 ? -3.125 -6.573 5.009 1.00 91.31 72 SER A CA 1
ATOM 566 C C . SER A 1 72 ? -2.635 -6.861 3.582 1.00 91.31 72 SER A C 1
ATOM 568 O O . SER A 1 72 ? -3.256 -6.411 2.617 1.00 91.31 72 SER A O 1
ATOM 570 N N . SER A 1 73 ? -1.529 -7.600 3.439 1.00 92.62 73 SER A N 1
ATOM 571 C CA . SER A 1 73 ? -0.928 -7.910 2.141 1.00 92.62 73 SER A CA 1
ATOM 572 C C . SER A 1 73 ? -1.713 -9.014 1.416 1.00 92.62 73 SER A C 1
ATOM 574 O O . SER A 1 73 ? -2.044 -10.038 2.024 1.00 92.62 73 SER A O 1
ATOM 576 N N . PRO A 1 74 ? -1.977 -8.877 0.103 1.00 91.69 74 PRO A N 1
ATOM 577 C CA . PRO A 1 74 ? -2.630 -9.922 -0.680 1.00 91.69 74 PRO A CA 1
ATOM 578 C C . PRO A 1 74 ? -1.881 -11.258 -0.609 1.00 91.69 74 PRO A C 1
ATOM 580 O O . PRO A 1 74 ? -0.660 -11.308 -0.732 1.00 91.69 74 PRO A O 1
ATOM 583 N N . GLY A 1 75 ? -2.620 -12.358 -0.443 1.00 90.06 75 GLY A N 1
ATOM 584 C CA . GLY A 1 75 ? -2.045 -13.708 -0.415 1.00 90.06 75 GLY A CA 1
ATOM 585 C C . GLY A 1 75 ? -1.330 -14.082 0.887 1.00 90.06 75 GLY A C 1
ATOM 586 O O . GLY A 1 75 ? -0.738 -15.158 0.959 1.00 90.06 75 GLY A O 1
ATOM 587 N N . VAL A 1 76 ? -1.402 -13.244 1.925 1.00 90.25 76 VAL A N 1
ATOM 588 C CA . VAL A 1 76 ? -0.816 -13.524 3.238 1.00 90.25 76 VAL A CA 1
ATOM 589 C C . VAL A 1 76 ? -1.911 -13.819 4.259 1.00 90.25 76 VAL A C 1
ATOM 591 O O . VAL A 1 76 ? -2.933 -13.147 4.325 1.00 90.25 76 VAL A O 1
ATOM 594 N N . THR A 1 77 ? -1.701 -14.842 5.087 1.00 86.75 77 THR A N 1
ATOM 595 C CA . THR A 1 77 ? -2.513 -15.089 6.285 1.00 86.75 77 THR A CA 1
ATOM 596 C C . THR A 1 77 ? -1.614 -14.969 7.503 1.00 86.75 77 THR A C 1
ATOM 598 O O . THR A 1 77 ? -0.777 -15.836 7.754 1.00 86.75 77 THR A O 1
ATOM 601 N N . ALA A 1 78 ? -1.791 -13.900 8.275 1.00 78.56 78 ALA A N 1
ATOM 602 C CA . ALA A 1 78 ? -1.193 -13.806 9.596 1.00 78.56 78 ALA A CA 1
ATOM 603 C C . ALA A 1 78 ? -2.051 -14.615 10.568 1.00 78.56 78 ALA A C 1
ATOM 605 O O . ALA A 1 78 ? -3.154 -14.214 10.930 1.00 78.56 78 ALA A O 1
ATOM 606 N N . LYS A 1 79 ? -1.569 -15.790 10.957 1.00 72.12 79 LYS A N 1
ATOM 607 C CA . LYS A 1 79 ? -2.189 -16.565 12.026 1.00 72.12 79 LYS A CA 1
ATOM 608 C C . LYS A 1 79 ? -1.530 -16.149 13.339 1.00 72.12 79 LYS A C 1
ATOM 610 O O . LYS A 1 79 ? -0.328 -16.362 13.491 1.00 72.12 79 LYS A O 1
ATOM 615 N N . GLU A 1 80 ? -2.290 -15.568 14.264 1.00 62.91 80 GLU A N 1
ATOM 616 C CA . GLU A 1 80 ? -1.845 -15.479 15.659 1.00 62.91 80 GLU A CA 1
ATOM 617 C C . GLU A 1 80 ? -1.678 -16.910 16.191 1.00 62.91 80 GLU A C 1
ATOM 619 O O . GLU A 1 80 ? -2.538 -17.771 15.973 1.00 62.91 80 GLU A O 1
ATOM 624 N N . ARG A 1 81 ? -0.508 -17.193 16.767 1.00 59.84 81 ARG A N 1
ATOM 625 C CA . ARG A 1 81 ? -0.180 -18.488 17.371 1.00 59.84 81 ARG A CA 1
ATOM 626 C C . ARG A 1 81 ? -0.590 -18.509 18.829 1.00 59.84 81 ARG A C 1
ATOM 628 O O . ARG A 1 81 ? -0.339 -17.486 19.499 1.00 59.84 81 ARG A O 1
#

Sequence (81 aa):
MKNFLNKLFLFIILSTNISFLNSTFANEVKEIIVKGARIDTSEDNFGSSIFILDSEEIRLRGIRSAIDAISSSPGVTAKER

Foldseek 3Di:
DVVVVVVVVVVVVVVVVVVVVVVVVVPPPDFDFDCPVVDTDTPVPDPDDDDDDDPVNCVVVVPDDPLSVQCPDPPDHRDDD

pLDDT: mean 81.68, std 11.79, range [54.59, 95.38]

Radius of gyration: 21.86 Å; chains: 1; bounding box: 35×69×29 Å

Secondary structure (DSSP, 8-state):
-HHHHHHHHHHHHHHHHHHHHHHHHHTS----EE-TTSS-EEGGG-SS------HHHHHHTT--SHHHHHHTSTT------